Protein AF-A0A520YNJ1-F1 (afdb_monomer_lite)

pLDDT: mean 88.34, std 11.88, range [47.41, 97.19]

Radius of gyration: 13.2 Å; chains: 1; bounding box: 39×31×32 Å

Structure (mmCIF, N/CA/C/O backbone):
data_AF-A0A520YNJ1-F1
#
_entry.id   AF-A0A520YNJ1-F1
#
loop_
_atom_site.group_PDB
_atom_site.id
_atom_site.type_symbol
_atom_site.label_atom_id
_atom_site.label_alt_id
_atom_site.label_comp_id
_atom_site.label_asym_id
_atom_site.label_entity_id
_atom_site.label_seq_id
_atom_site.pdbx_PDB_ins_code
_atom_site.Cartn_x
_atom_site.Cartn_y
_atom_site.Cartn_z
_atom_site.occupancy
_atom_site.B_iso_or_equiv
_atom_site.auth_seq_id
_atom_site.auth_comp_id
_atom_site.auth_asym_id
_atom_site.auth_atom_id
_atom_site.pdbx_PDB_model_num
ATOM 1 N N . MET A 1 1 ? -5.154 -1.155 20.661 1.00 47.41 1 MET A N 1
ATOM 2 C CA . MET A 1 1 ? -5.815 -0.857 19.369 1.00 47.41 1 MET A CA 1
ATOM 3 C C . MET A 1 1 ? -4.843 -0.268 18.347 1.00 47.41 1 MET A C 1
ATOM 5 O O . MET A 1 1 ? -4.757 -0.841 17.275 1.00 47.41 1 MET A O 1
ATOM 9 N N . ALA A 1 2 ? -4.025 0.743 18.684 1.00 60.22 2 ALA A N 1
ATOM 10 C CA . ALA A 1 2 ? -3.046 1.350 17.760 1.00 60.22 2 ALA A CA 1
ATOM 11 C C . ALA A 1 2 ? -2.115 0.353 17.027 1.00 60.22 2 ALA A C 1
ATOM 13 O O . ALA A 1 2 ? -1.912 0.468 15.827 1.00 60.22 2 ALA A O 1
ATOM 14 N N . ASN A 1 3 ? -1.630 -0.681 17.724 1.00 71.25 3 ASN A N 1
ATOM 15 C CA . ASN A 1 3 ? -0.680 -1.653 17.165 1.00 71.25 3 ASN A CA 1
ATOM 16 C C . ASN A 1 3 ? -1.288 -2.565 16.069 1.00 71.25 3 ASN A C 1
ATOM 18 O O . ASN A 1 3 ? -0.561 -3.117 15.251 1.00 71.25 3 ASN A O 1
ATOM 22 N N . HIS A 1 4 ? -2.614 -2.763 16.042 1.00 76.69 4 HIS A N 1
ATOM 23 C CA . HIS A 1 4 ? -3.245 -3.590 15.002 1.00 76.69 4 HIS A CA 1
ATOM 24 C C . HIS A 1 4 ? -3.431 -2.796 13.704 1.00 76.69 4 HIS A C 1
ATOM 26 O O . HIS A 1 4 ? -3.024 -3.264 12.644 1.00 76.69 4 HIS A O 1
ATOM 32 N N . ASP A 1 5 ? -3.954 -1.573 13.812 1.00 81.44 5 ASP A N 1
ATOM 33 C CA . ASP A 1 5 ? -4.118 -0.645 12.687 1.00 81.44 5 ASP A CA 1
ATOM 34 C C . ASP A 1 5 ? -2.779 -0.286 12.043 1.00 81.44 5 ASP A C 1
ATOM 36 O O . ASP A 1 5 ? -2.667 -0.241 10.823 1.00 81.44 5 ASP A O 1
ATOM 40 N N . GLU A 1 6 ? -1.750 -0.059 12.860 1.00 85.25 6 GLU A N 1
ATOM 41 C CA . GLU A 1 6 ? -0.409 0.250 12.375 1.00 85.25 6 GLU A CA 1
ATOM 42 C C . GLU A 1 6 ? 0.169 -0.924 11.573 1.00 85.25 6 GLU A C 1
ATOM 44 O O . GLU A 1 6 ? 0.588 -0.751 10.430 1.00 85.25 6 GLU A O 1
ATOM 49 N N . LYS A 1 7 ? 0.098 -2.151 12.114 1.00 89.00 7 LYS A N 1
ATOM 50 C CA . LYS A 1 7 ? 0.483 -3.372 11.385 1.00 89.00 7 LYS A CA 1
ATOM 51 C C . LYS A 1 7 ? -0.296 -3.543 10.088 1.00 89.00 7 LYS A C 1
ATOM 53 O O . LYS A 1 7 ? 0.282 -3.968 9.090 1.00 89.00 7 LYS A O 1
ATOM 58 N N . LEU A 1 8 ? -1.589 -3.236 10.090 1.00 91.88 8 LEU A N 1
ATOM 59 C CA . LEU A 1 8 ? -2.401 -3.323 8.886 1.00 91.88 8 LEU A CA 1
ATOM 60 C C . LEU A 1 8 ? -1.990 -2.266 7.853 1.00 91.88 8 LEU A C 1
ATOM 62 O O . LEU A 1 8 ? -1.918 -2.588 6.671 1.00 91.88 8 LEU A O 1
ATOM 66 N N . GLY A 1 9 ? -1.642 -1.053 8.291 1.00 92.50 9 GLY A N 1
ATOM 67 C CA . GLY A 1 9 ? -1.090 0.003 7.438 1.00 92.50 9 GLY A CA 1
ATOM 68 C C . GLY A 1 9 ? 0.192 -0.441 6.743 1.00 92.50 9 GLY A C 1
ATOM 69 O O . GLY A 1 9 ? 0.308 -0.330 5.525 1.00 92.50 9 GLY A O 1
ATOM 70 N N . TRP A 1 10 ? 1.110 -1.050 7.495 1.00 92.38 10 TRP A N 1
ATOM 71 C CA . TRP A 1 10 ? 2.337 -1.624 6.944 1.00 92.38 10 TRP A CA 1
ATOM 72 C C . TRP A 1 10 ? 2.064 -2.711 5.900 1.00 92.38 10 TRP A C 1
ATOM 74 O O . TRP A 1 10 ? 2.659 -2.695 4.823 1.00 92.38 10 TRP A O 1
ATOM 84 N N . ARG A 1 11 ? 1.126 -3.623 6.184 1.00 93.88 11 ARG A N 1
ATOM 85 C CA . ARG A 1 11 ? 0.728 -4.674 5.234 1.00 93.88 11 ARG A CA 1
ATOM 86 C C . ARG A 1 11 ? 0.052 -4.106 3.989 1.00 93.88 11 ARG A C 1
ATOM 88 O O . ARG A 1 11 ? 0.237 -4.652 2.908 1.00 93.88 11 ARG A O 1
ATOM 95 N N . LEU A 1 12 ? -0.709 -3.019 4.117 1.00 95.25 12 LEU A N 1
ATOM 96 C CA . LEU A 1 12 ? -1.331 -2.352 2.977 1.00 95.25 12 LEU A CA 1
ATOM 97 C C . LEU A 1 12 ? -0.279 -1.714 2.059 1.00 95.25 12 LEU A C 1
ATOM 99 O O . LEU A 1 12 ? -0.368 -1.867 0.843 1.00 95.25 12 LEU A O 1
ATOM 103 N N . LEU A 1 13 ? 0.733 -1.044 2.621 1.00 95.44 13 LEU A N 1
ATOM 104 C CA . LEU A 1 13 ? 1.837 -0.476 1.837 1.00 95.44 13 LEU A CA 1
ATOM 105 C C . LEU A 1 13 ? 2.626 -1.567 1.101 1.00 95.44 13 LEU A C 1
ATOM 107 O O . LEU A 1 13 ? 2.961 -1.404 -0.071 1.00 95.44 13 LEU A O 1
ATOM 111 N N . GLU A 1 14 ? 2.877 -2.696 1.767 1.00 94.25 14 GLU A N 1
ATOM 112 C CA . GLU A 1 14 ? 3.510 -3.870 1.158 1.00 94.25 14 GLU A CA 1
ATOM 113 C C . GLU A 1 14 ? 2.648 -4.467 0.032 1.00 94.25 14 GLU A C 1
ATOM 115 O O . GLU A 1 14 ? 3.161 -4.737 -1.052 1.00 94.25 14 GLU A O 1
ATOM 120 N N . ALA A 1 15 ? 1.334 -4.597 0.236 1.00 94.56 15 ALA A N 1
ATOM 121 C CA . ALA A 1 15 ? 0.408 -5.083 -0.786 1.00 94.56 15 ALA A CA 1
ATOM 122 C C . ALA A 1 15 ? 0.404 -4.187 -2.034 1.00 94.56 15 ALA A C 1
ATOM 124 O O . ALA A 1 15 ? 0.532 -4.682 -3.152 1.00 94.56 15 ALA A O 1
ATOM 125 N N . LEU A 1 16 ? 0.314 -2.866 -1.851 1.00 95.38 16 LEU A N 1
ATOM 126 C CA . LEU A 1 16 ? 0.383 -1.906 -2.954 1.00 95.38 16 LEU A CA 1
ATOM 127 C C . LEU A 1 16 ? 1.728 -1.963 -3.689 1.00 95.38 16 LEU A C 1
ATOM 129 O O . LEU A 1 16 ? 1.763 -1.830 -4.913 1.00 95.38 16 LEU A O 1
ATOM 133 N N . TYR A 1 17 ? 2.828 -2.166 -2.963 1.00 95.06 17 TYR A N 1
ATOM 134 C CA . TYR A 1 17 ? 4.154 -2.308 -3.557 1.00 95.06 17 TYR A CA 1
ATOM 135 C C . TYR A 1 17 ? 4.254 -3.551 -4.444 1.00 95.06 17 TYR A C 1
ATOM 137 O O . TYR A 1 17 ? 4.695 -3.452 -5.588 1.00 95.06 17 TYR A O 1
ATOM 145 N N . GLU A 1 18 ? 3.820 -4.710 -3.949 1.00 93.25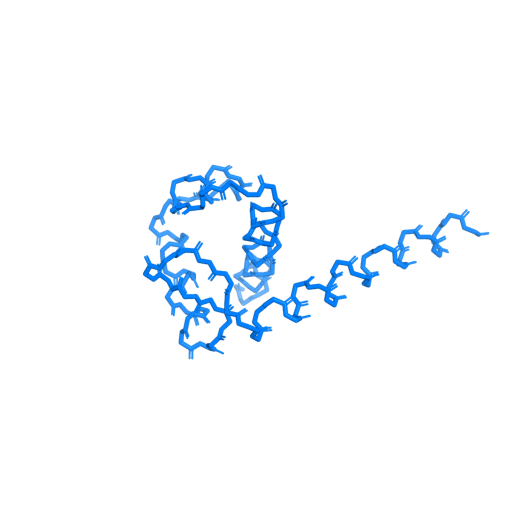 18 GLU A N 1
ATOM 146 C CA . GLU A 1 18 ? 3.866 -5.962 -4.712 1.00 93.25 18 GLU A CA 1
ATOM 147 C C . GLU A 1 18 ? 2.924 -5.928 -5.927 1.00 93.25 18 GLU A C 1
ATOM 149 O O . GLU A 1 18 ? 3.328 -6.330 -7.019 1.00 93.25 18 GLU A O 1
ATOM 154 N N . LEU A 1 19 ? 1.715 -5.364 -5.791 1.00 93.00 19 LEU A N 1
ATOM 155 C CA . LEU A 1 19 ? 0.796 -5.164 -6.922 1.00 93.00 19 LEU A CA 1
ATOM 156 C C . LEU A 1 19 ? 1.399 -4.241 -7.988 1.00 93.00 19 LEU A C 1
ATOM 158 O O . LEU A 1 19 ? 1.364 -4.569 -9.173 1.00 93.00 19 LEU A O 1
ATOM 162 N N . GLY A 1 20 ? 2.017 -3.131 -7.571 1.00 91.62 20 GLY A N 1
ATOM 163 C CA . GLY A 1 20 ? 2.702 -2.215 -8.482 1.00 91.62 20 GLY A CA 1
ATOM 164 C C . GLY A 1 20 ? 3.882 -2.867 -9.209 1.00 91.62 20 GLY A C 1
ATOM 165 O O . GLY A 1 20 ? 4.081 -2.631 -10.396 1.00 91.62 20 GLY A O 1
ATOM 166 N N . ARG A 1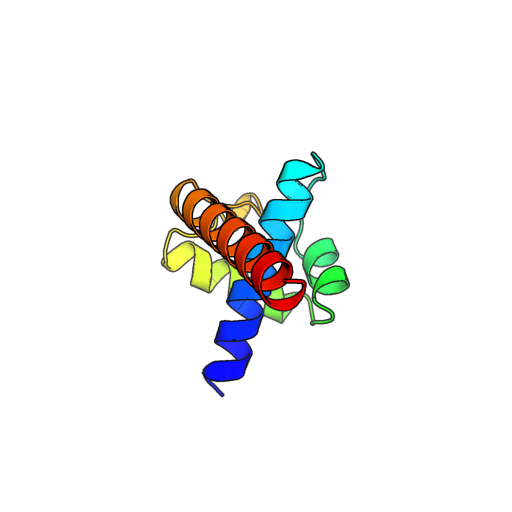 21 ? 4.645 -3.735 -8.533 1.00 90.62 21 ARG A N 1
ATOM 167 C CA . ARG A 1 21 ? 5.745 -4.495 -9.155 1.00 90.62 21 ARG A CA 1
ATOM 168 C C . ARG A 1 21 ? 5.274 -5.554 -10.139 1.00 90.62 21 ARG A C 1
ATOM 170 O O . ARG A 1 21 ? 5.999 -5.855 -11.082 1.00 90.62 21 ARG A O 1
ATOM 177 N N . ALA A 1 22 ? 4.103 -6.128 -9.897 1.00 91.12 22 ALA A N 1
ATOM 178 C CA . ALA A 1 22 ? 3.471 -7.098 -10.779 1.00 91.12 22 ALA A CA 1
ATOM 179 C C . ALA A 1 22 ? 2.682 -6.442 -11.927 1.00 91.12 22 ALA A C 1
ATOM 181 O O . ALA A 1 22 ? 1.973 -7.152 -12.636 1.00 91.12 22 ALA A O 1
ATOM 182 N N . ASP A 1 23 ? 2.752 -5.110 -12.076 1.00 89.50 23 ASP A N 1
ATOM 183 C CA . ASP A 1 23 ? 1.943 -4.321 -13.018 1.00 89.50 23 ASP A CA 1
ATOM 184 C C . ASP A 1 23 ? 0.440 -4.659 -12.938 1.00 89.50 23 ASP A C 1
ATOM 186 O O . ASP A 1 23 ? -0.304 -4.673 -13.916 1.00 89.50 23 ASP A O 1
ATOM 190 N N . THR A 1 24 ? -0.016 -5.002 -11.731 1.00 89.94 24 THR A N 1
ATOM 191 C CA . THR A 1 24 ? -1.394 -5.400 -11.473 1.00 89.94 24 THR A CA 1
ATOM 192 C C . THR A 1 24 ? -2.161 -4.198 -10.958 1.00 89.94 24 THR A C 1
ATOM 194 O O . THR A 1 24 ? -1.765 -3.550 -9.987 1.00 89.94 24 THR A O 1
ATOM 197 N N . LYS A 1 25 ? -3.298 -3.905 -11.592 1.00 88.44 25 LYS A N 1
ATOM 198 C CA . LYS A 1 25 ? -4.172 -2.819 -11.157 1.00 88.44 25 LYS A CA 1
ATOM 199 C C . LYS A 1 25 ? -4.679 -3.097 -9.740 1.00 88.44 25 LYS A C 1
ATOM 201 O O . LYS A 1 25 ? -5.395 -4.069 -9.512 1.00 88.44 25 LYS A O 1
ATOM 206 N N . ALA A 1 26 ? -4.328 -2.218 -8.809 1.00 91.12 26 ALA A N 1
ATOM 207 C CA . ALA A 1 26 ? -4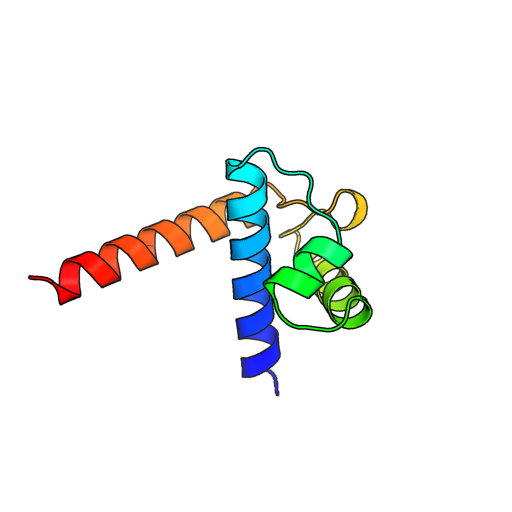.845 -2.253 -7.454 1.00 91.12 26 ALA A CA 1
ATOM 208 C C . ALA A 1 26 ? -6.193 -1.523 -7.370 1.00 91.12 26 ALA A C 1
ATOM 210 O O . ALA A 1 26 ? -6.391 -0.459 -7.958 1.00 91.12 26 ALA A O 1
ATOM 211 N N . ASP A 1 27 ? -7.109 -2.086 -6.591 1.00 94.31 27 ASP A N 1
ATOM 212 C CA . ASP A 1 27 ? -8.332 -1.437 -6.130 1.00 94.31 27 ASP A CA 1
ATOM 213 C C . ASP A 1 27 ? -8.655 -1.897 -4.697 1.00 94.31 27 ASP A C 1
ATOM 215 O O . ASP A 1 27 ? -7.988 -2.769 -4.130 1.00 94.31 27 ASP A O 1
ATOM 219 N N . ALA A 1 28 ? -9.668 -1.283 -4.086 1.00 92.94 28 ALA A N 1
ATOM 220 C CA . ALA A 1 28 ? -10.025 -1.569 -2.701 1.00 92.94 28 ALA A CA 1
ATOM 221 C C . ALA A 1 28 ? -10.546 -3.004 -2.483 1.00 92.94 28 ALA A C 1
ATOM 223 O O . ALA A 1 28 ? -10.402 -3.521 -1.376 1.00 92.94 28 ALA A O 1
ATOM 224 N N . ASP A 1 29 ? -11.135 -3.650 -3.495 1.00 95.00 29 ASP A N 1
ATOM 225 C CA . ASP A 1 29 ? -11.642 -5.026 -3.393 1.00 95.00 29 ASP A CA 1
ATOM 226 C C . ASP A 1 29 ? -10.491 -6.044 -3.449 1.00 95.00 29 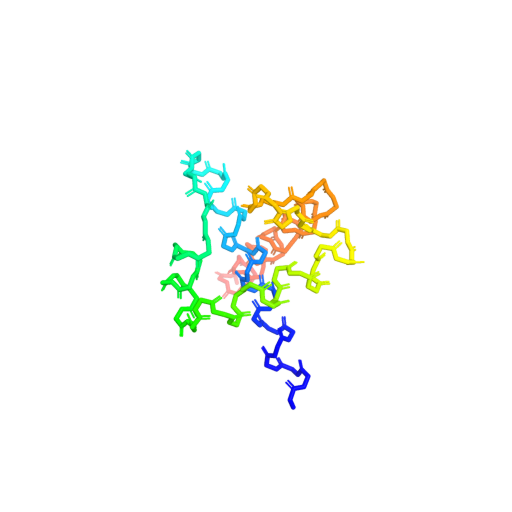ASP A C 1
ATOM 228 O O . ASP A 1 29 ? -10.440 -6.983 -2.645 1.00 95.00 29 ASP A O 1
ATOM 232 N N . VAL A 1 30 ? -9.514 -5.820 -4.333 1.00 94.69 30 VAL A N 1
ATOM 233 C CA . VAL A 1 30 ? -8.278 -6.612 -4.412 1.00 94.69 30 VAL A CA 1
ATOM 234 C C . VAL A 1 30 ? -7.505 -6.519 -3.098 1.00 94.69 30 VAL A C 1
ATOM 236 O O . VAL A 1 30 ? -7.130 -7.542 -2.521 1.00 94.69 30 VAL A O 1
ATOM 239 N N . LEU A 1 31 ? -7.323 -5.303 -2.575 1.00 94.94 31 LEU A N 1
ATOM 240 C CA . LEU A 1 31 ? -6.636 -5.081 -1.302 1.00 94.94 31 LEU A CA 1
ATOM 241 C C . LEU A 1 31 ? -7.382 -5.713 -0.121 1.00 94.94 31 LEU A C 1
ATOM 243 O O . LEU A 1 31 ? -6.750 -6.328 0.734 1.00 94.94 31 LEU A O 1
ATOM 247 N N . ALA A 1 32 ? -8.713 -5.609 -0.077 1.00 95.50 32 ALA A N 1
ATOM 248 C CA . ALA A 1 32 ? -9.537 -6.251 0.949 1.00 95.50 32 ALA A CA 1
ATOM 249 C C . ALA A 1 32 ? -9.335 -7.770 0.967 1.00 95.50 32 ALA A C 1
ATOM 251 O O . ALA A 1 32 ? -9.121 -8.363 2.026 1.00 95.50 32 ALA A O 1
ATOM 252 N N . THR A 1 33 ? -9.319 -8.378 -0.220 1.00 94.06 33 THR A N 1
ATOM 253 C CA . THR A 1 33 ? -9.089 -9.814 -0.398 1.00 94.06 33 THR A CA 1
ATOM 254 C C . THR A 1 33 ? -7.692 -10.219 0.072 1.00 94.06 33 THR A C 1
ATOM 256 O O . THR A 1 33 ? -7.554 -11.159 0.850 1.00 94.06 33 THR A O 1
ATOM 259 N N . TRP A 1 34 ? -6.652 -9.492 -0.344 1.00 92.50 34 TRP A N 1
ATOM 260 C CA . TRP A 1 34 ? -5.267 -9.779 0.048 1.00 92.50 34 TRP A CA 1
ATOM 261 C C . TRP A 1 34 ? -5.002 -9.587 1.543 1.00 92.50 34 TRP A C 1
ATOM 263 O O . TRP A 1 34 ? -4.252 -10.353 2.149 1.00 92.50 34 TRP A O 1
ATOM 273 N N . LEU A 1 35 ? -5.604 -8.563 2.146 1.00 92.31 35 LEU A N 1
ATOM 274 C CA . LEU A 1 35 ? -5.406 -8.239 3.557 1.00 92.31 35 LEU A CA 1
ATOM 275 C C . LEU A 1 35 ? -6.324 -9.048 4.483 1.00 92.31 35 LEU A C 1
ATOM 277 O O . LEU A 1 35 ? -6.064 -9.097 5.686 1.00 92.31 35 LEU A O 1
ATOM 281 N N . GLY A 1 36 ? -7.361 -9.696 3.944 1.00 94.31 36 GLY A N 1
ATOM 282 C CA . GLY A 1 36 ? -8.358 -10.433 4.721 1.00 94.31 36 GLY A CA 1
ATOM 283 C C . GLY A 1 36 ? -9.229 -9.519 5.585 1.00 94.31 36 GLY A C 1
ATOM 284 O O . GLY A 1 36 ? -9.605 -9.896 6.694 1.00 94.31 36 GLY A O 1
ATOM 285 N N . VAL A 1 37 ? -9.513 -8.303 5.111 1.00 94.56 37 VAL A N 1
ATOM 286 C CA . VAL A 1 37 ? -10.280 -7.280 5.842 1.00 94.56 37 VAL A CA 1
ATOM 287 C C . VAL A 1 37 ? -11.404 -6.718 4.981 1.00 94.56 37 VAL A C 1
ATOM 289 O O . VAL A 1 37 ? -11.372 -6.803 3.758 1.00 94.56 37 VAL A O 1
ATOM 292 N N . ALA A 1 38 ? -12.420 -6.129 5.609 1.00 95.62 38 ALA A N 1
ATOM 293 C CA . ALA A 1 38 ? -13.554 -5.571 4.881 1.00 95.62 38 ALA A CA 1
ATOM 294 C C . ALA A 1 38 ? -13.144 -4.343 4.045 1.00 95.62 38 ALA A C 1
ATOM 296 O O . ALA A 1 38 ? -12.411 -3.474 4.521 1.00 95.62 38 ALA A O 1
ATOM 297 N N . LYS A 1 39 ? -13.695 -4.219 2.831 1.00 95.81 39 LYS A N 1
ATOM 298 C CA . LYS A 1 39 ? -13.452 -3.088 1.918 1.00 95.81 39 LYS A CA 1
ATOM 299 C C . LYS A 1 39 ? -13.595 -1.701 2.570 1.00 95.81 39 LYS A C 1
ATOM 301 O O . LYS A 1 39 ? -12.692 -0.891 2.372 1.00 95.81 39 LYS A O 1
ATOM 306 N N . PRO A 1 40 ? -14.634 -1.400 3.380 1.00 95.69 40 PRO A N 1
ATOM 307 C CA . PRO A 1 40 ? -14.740 -0.088 4.027 1.00 95.69 40 PRO A CA 1
ATOM 308 C C . PRO A 1 40 ? -13.560 0.211 4.959 1.00 95.69 40 PRO A C 1
ATOM 310 O O . PRO A 1 40 ? -13.128 1.354 5.077 1.00 95.69 40 PRO A O 1
ATOM 313 N N . HIS A 1 41 ? -13.000 -0.824 5.589 1.00 94.31 41 HIS A N 1
ATOM 314 C CA . HIS A 1 41 ? -11.832 -0.682 6.447 1.00 94.31 41 HIS A CA 1
ATOM 315 C C . HIS A 1 41 ? -10.572 -0.368 5.629 1.00 94.31 41 HIS A C 1
ATOM 317 O O . HIS A 1 41 ? -9.793 0.494 6.020 1.00 94.31 41 HIS A O 1
ATOM 323 N N . VAL A 1 42 ? -10.405 -0.999 4.459 1.00 95.56 42 VAL A N 1
ATOM 324 C CA . VAL A 1 42 ? -9.334 -0.654 3.506 1.00 95.56 42 VAL A CA 1
ATOM 325 C C . VAL A 1 42 ? -9.467 0.790 3.034 1.00 95.56 42 VAL A C 1
ATOM 327 O O . VAL A 1 42 ? -8.480 1.514 3.023 1.00 95.56 42 VAL A O 1
ATOM 330 N N . GLN A 1 43 ? -10.677 1.226 2.675 1.00 95.75 43 GLN A N 1
ATOM 331 C CA . GLN A 1 43 ? -10.930 2.597 2.220 1.00 95.75 43 GLN A CA 1
ATOM 332 C C . GLN A 1 43 ? -10.573 3.630 3.294 1.00 95.75 43 GLN A C 1
ATOM 334 O O . GLN A 1 43 ? -9.918 4.627 2.992 1.00 95.75 43 GLN A O 1
ATOM 339 N N . GLU A 1 44 ? -10.936 3.372 4.552 1.00 95.31 44 GLU A N 1
ATOM 340 C CA . GLU A 1 44 ? -10.547 4.242 5.662 1.00 95.31 44 GLU A CA 1
ATOM 341 C C . GLU A 1 44 ? -9.026 4.269 5.861 1.00 95.31 44 GLU A C 1
ATOM 343 O O . GLU A 1 44 ? -8.439 5.335 6.051 1.00 95.31 44 GLU A O 1
ATOM 348 N N . LEU A 1 45 ? -8.366 3.111 5.770 1.00 94.88 45 LEU A N 1
ATOM 349 C CA . LEU A 1 45 ? -6.913 3.015 5.892 1.00 94.88 45 LEU A CA 1
ATOM 350 C C . LEU A 1 45 ? -6.195 3.776 4.767 1.00 94.88 45 LEU A C 1
ATOM 352 O O . LEU A 1 45 ? -5.265 4.534 5.037 1.00 94.88 45 LEU A O 1
ATOM 356 N N . MET A 1 46 ? -6.660 3.617 3.523 1.00 96.06 46 MET A N 1
ATOM 357 C CA . MET A 1 46 ? -6.164 4.340 2.349 1.00 96.06 46 MET A CA 1
ATOM 358 C C . MET A 1 46 ? -6.281 5.848 2.556 1.00 96.06 46 MET A C 1
ATOM 360 O O . MET A 1 46 ? -5.299 6.559 2.379 1.00 96.06 46 MET A O 1
ATOM 364 N N . ARG A 1 47 ? -7.438 6.336 3.020 1.00 96.50 47 ARG A N 1
ATOM 365 C CA . ARG A 1 47 ? -7.655 7.763 3.294 1.00 96.50 47 ARG A CA 1
ATOM 366 C C . ARG A 1 47 ? -6.700 8.302 4.363 1.00 96.50 47 ARG A C 1
ATOM 368 O O . ARG A 1 47 ? -6.164 9.398 4.222 1.00 96.50 47 ARG A O 1
ATOM 375 N N . ARG A 1 48 ? -6.464 7.536 5.433 1.00 95.31 48 ARG A N 1
ATOM 376 C CA . ARG A 1 48 ? -5.531 7.920 6.507 1.00 95.31 48 ARG A CA 1
ATOM 377 C C . ARG A 1 48 ? -4.082 7.976 6.025 1.00 95.31 48 ARG A C 1
ATOM 379 O O . ARG A 1 48 ? -3.350 8.865 6.449 1.00 95.31 48 ARG A O 1
ATOM 386 N N . LEU A 1 49 ? -3.666 7.034 5.181 1.00 95.50 49 LEU A N 1
ATOM 387 C CA . LEU A 1 49 ? -2.315 6.997 4.615 1.00 95.50 49 LEU A CA 1
ATOM 388 C C . LEU A 1 49 ? -2.114 8.065 3.530 1.00 95.50 49 LEU A C 1
ATOM 390 O O . LEU A 1 49 ? -1.009 8.585 3.388 1.00 95.50 49 LEU A O 1
ATOM 394 N N . ASP A 1 50 ? -3.171 8.425 2.802 1.00 96.88 50 ASP A N 1
ATOM 395 C CA . ASP A 1 50 ? -3.167 9.515 1.819 1.00 96.88 50 ASP A CA 1
ATOM 396 C C . ASP A 1 50 ? -2.981 10.867 2.515 1.00 96.88 50 ASP A C 1
ATOM 398 O O . ASP A 1 50 ? -2.091 11.639 2.174 1.00 96.88 50 ASP A O 1
ATOM 402 N N . ALA A 1 51 ? -3.688 11.084 3.630 1.00 96.75 51 ALA A N 1
ATOM 403 C CA . ALA A 1 51 ? -3.469 12.245 4.495 1.00 96.75 51 ALA A CA 1
ATOM 404 C C . ALA A 1 51 ? -2.032 12.339 5.058 1.00 96.75 51 ALA A C 1
ATOM 406 O O . ALA A 1 51 ? -1.600 13.417 5.461 1.00 96.75 51 ALA A O 1
ATOM 407 N N . GLN A 1 52 ? -1.287 11.230 5.089 1.00 94.81 52 GLN A N 1
ATOM 408 C CA . GLN A 1 52 ? 0.131 11.183 5.475 1.00 94.81 52 GLN A CA 1
ATOM 409 C C . GLN A 1 52 ? 1.085 11.294 4.275 1.00 94.81 52 GLN A C 1
ATOM 411 O O . GLN A 1 52 ? 2.299 11.268 4.457 1.00 94.81 52 GLN A O 1
ATOM 416 N N . GLY A 1 53 ? 0.559 11.391 3.053 1.00 96.69 53 GLY A N 1
ATOM 417 C CA . GLY A 1 53 ? 1.334 11.468 1.819 1.00 96.69 53 GLY A CA 1
ATOM 418 C C . GLY A 1 53 ? 1.974 10.149 1.395 1.00 96.69 53 GLY A C 1
ATOM 419 O O . GLY A 1 53 ? 2.879 10.168 0.564 1.00 96.69 53 GLY A O 1
ATOM 420 N N . LEU A 1 54 ? 1.547 9.002 1.936 1.00 96.88 54 LEU A N 1
ATOM 421 C CA . LEU A 1 54 ? 2.140 7.687 1.648 1.00 96.88 54 LEU A CA 1
ATOM 422 C C . LEU A 1 54 ? 1.455 6.962 0.481 1.00 96.88 54 LEU A C 1
ATOM 424 O O . LEU A 1 54 ? 2.082 6.164 -0.216 1.00 96.88 54 LEU A O 1
ATOM 428 N N . VAL A 1 55 ? 0.182 7.245 0.231 1.00 97.19 55 VAL A N 1
ATOM 429 C CA . VAL A 1 55 ? -0.583 6.663 -0.879 1.00 97.19 55 VAL A CA 1
ATOM 430 C C . VAL A 1 55 ? -1.338 7.755 -1.624 1.00 97.19 55 VAL A C 1
ATOM 432 O O . VAL A 1 55 ? -1.494 8.854 -1.118 1.00 97.19 55 VAL A O 1
ATOM 435 N N . ASP A 1 56 ? -1.789 7.435 -2.826 1.00 96.00 56 ASP A N 1
ATOM 436 C CA . ASP A 1 56 ? -2.760 8.193 -3.612 1.00 96.00 56 ASP A CA 1
ATOM 437 C C . ASP A 1 56 ? -4.050 7.362 -3.582 1.00 96.00 56 ASP A C 1
ATOM 439 O O . ASP A 1 56 ? -4.121 6.302 -4.222 1.00 96.00 56 ASP A O 1
ATOM 443 N N . ALA A 1 57 ? -5.018 7.756 -2.742 1.00 94.75 57 ALA A N 1
ATOM 444 C CA . ALA A 1 57 ? -6.202 6.933 -2.491 1.00 94.75 57 ALA A CA 1
ATOM 445 C C . ALA A 1 57 ? -7.143 6.878 -3.694 1.00 94.75 57 ALA A C 1
ATOM 447 O O . ALA A 1 57 ? -7.751 5.834 -3.936 1.00 94.75 57 ALA A O 1
ATOM 448 N N . GLU A 1 58 ? -7.217 7.952 -4.482 1.00 92.88 58 GLU A N 1
ATOM 449 C CA . GLU A 1 58 ? -8.028 7.995 -5.701 1.00 92.88 58 GLU A CA 1
ATOM 450 C C . GLU A 1 58 ? -7.525 7.001 -6.749 1.00 92.88 58 GLU A C 1
ATOM 452 O O . GLU A 1 58 ? -8.317 6.330 -7.413 1.00 92.88 58 GLU A O 1
ATOM 457 N N . ARG A 1 59 ? -6.200 6.879 -6.889 1.00 93.00 59 ARG A N 1
ATOM 458 C CA . ARG A 1 59 ? -5.578 5.973 -7.864 1.00 93.00 59 ARG A CA 1
ATOM 459 C C . ARG A 1 59 ? -5.164 4.627 -7.282 1.00 93.00 59 ARG A C 1
ATOM 461 O O . ARG A 1 59 ? -4.583 3.827 -8.010 1.00 93.00 59 ARG A O 1
ATOM 468 N N . CYS A 1 60 ? -5.453 4.382 -6.004 1.00 94.38 60 CYS A N 1
ATOM 469 C CA . CYS A 1 60 ? -5.128 3.155 -5.282 1.00 94.38 60 CYS A CA 1
ATOM 470 C C . CYS A 1 60 ? -3.664 2.713 -5.477 1.00 94.38 60 CYS A C 1
ATOM 472 O O . CYS A 1 60 ? -3.380 1.590 -5.885 1.00 94.38 60 CYS A O 1
ATOM 474 N N . ARG A 1 61 ? -2.709 3.618 -5.240 1.00 94.94 61 ARG A N 1
ATOM 475 C CA . ARG A 1 61 ? -1.275 3.357 -5.469 1.00 94.94 61 ARG A CA 1
ATOM 476 C C . ARG A 1 61 ? -0.398 4.032 -4.425 1.00 94.94 61 ARG A C 1
ATOM 478 O O . ARG A 1 61 ? -0.841 4.938 -3.727 1.00 94.94 61 ARG A O 1
ATOM 485 N N . LEU A 1 62 ? 0.866 3.626 -4.352 1.00 96.69 62 LEU A N 1
ATOM 486 C CA . LEU A 1 62 ? 1.857 4.318 -3.528 1.00 96.69 62 LEU A CA 1
ATOM 487 C C . LEU A 1 62 ? 2.172 5.702 -4.103 1.00 96.69 62 LEU A C 1
ATOM 489 O O . LEU A 1 62 ? 2.289 5.874 -5.320 1.00 96.69 62 LEU A O 1
ATOM 493 N N . SER A 1 63 ? 2.370 6.671 -3.213 1.00 96.81 63 SER A N 1
ATOM 494 C CA . SER A 1 63 ? 3.064 7.909 -3.560 1.00 96.81 63 SER A CA 1
ATOM 495 C C . SER A 1 63 ? 4.570 7.640 -3.704 1.00 96.81 63 SER A C 1
ATOM 497 O O . SER A 1 63 ? 5.061 6.560 -3.367 1.00 96.81 63 SER A O 1
ATOM 499 N N . MET A 1 64 ? 5.346 8.642 -4.127 1.00 96.06 64 MET A N 1
ATOM 500 C CA . MET A 1 64 ? 6.811 8.530 -4.113 1.00 96.06 64 MET A CA 1
ATOM 501 C C . MET A 1 64 ? 7.363 8.254 -2.706 1.00 96.06 64 MET A C 1
ATOM 503 O O . MET A 1 64 ? 8.257 7.425 -2.548 1.00 96.06 64 MET A O 1
ATOM 507 N N . GLN A 1 65 ? 6.819 8.911 -1.677 1.00 95.62 65 GLN A N 1
ATOM 508 C CA . GLN A 1 65 ? 7.256 8.711 -0.292 1.00 95.62 65 GLN A CA 1
ATOM 509 C C . GLN A 1 65 ? 6.888 7.309 0.207 1.00 95.62 65 GLN A C 1
ATOM 511 O O . GLN A 1 65 ? 7.730 6.623 0.788 1.00 95.62 65 GLN A O 1
ATOM 516 N N . GLY A 1 66 ? 5.667 6.847 -0.084 1.00 96.00 66 GLY A N 1
ATOM 517 C CA . GLY A 1 66 ? 5.243 5.488 0.249 1.00 96.00 66 GLY A CA 1
ATOM 518 C C . GLY A 1 66 ? 6.052 4.416 -0.472 1.00 96.00 66 GLY A C 1
ATOM 519 O O . GLY A 1 66 ? 6.371 3.394 0.127 1.00 96.00 66 GLY A O 1
ATOM 520 N N . LEU A 1 67 ? 6.451 4.661 -1.723 1.00 94.75 67 LEU A N 1
ATOM 521 C CA . LEU A 1 67 ? 7.313 3.757 -2.480 1.00 94.75 67 LEU A CA 1
ATOM 522 C C . LEU A 1 67 ? 8.691 3.613 -1.829 1.00 94.75 67 LEU A C 1
ATOM 524 O O . LEU A 1 67 ? 9.146 2.492 -1.612 1.00 94.75 67 LEU A O 1
ATOM 528 N N . VAL A 1 68 ? 9.342 4.725 -1.475 1.00 94.56 68 VAL A N 1
ATOM 529 C CA . VAL A 1 68 ? 10.646 4.698 -0.787 1.00 94.56 68 VAL A CA 1
ATOM 530 C C . VAL A 1 68 ? 10.551 3.937 0.537 1.00 94.56 68 VAL A C 1
ATOM 532 O O . VAL A 1 68 ? 11.417 3.112 0.848 1.00 94.56 68 VAL A O 1
ATOM 535 N N . LEU A 1 69 ? 9.482 4.173 1.299 1.00 93.50 69 LEU A N 1
ATOM 536 C CA . LEU A 1 69 ? 9.226 3.479 2.555 1.00 93.50 69 LEU A CA 1
ATOM 537 C C . LEU A 1 69 ? 9.039 1.969 2.339 1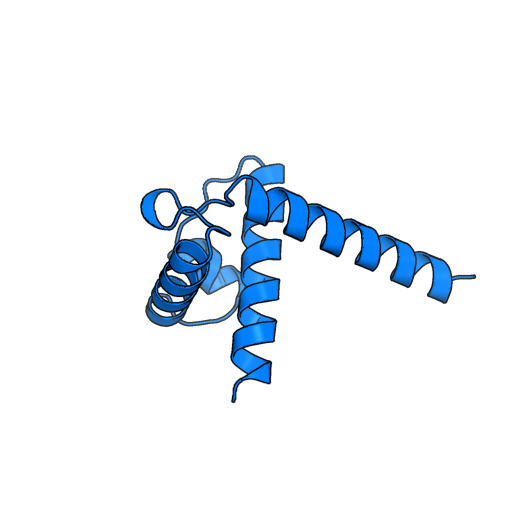.00 93.50 69 LEU A C 1
ATOM 539 O O . LEU A 1 69 ? 9.731 1.171 2.972 1.00 93.50 69 LEU A O 1
ATOM 543 N N . ALA A 1 70 ? 8.177 1.571 1.400 1.00 92.94 70 ALA A N 1
ATOM 544 C CA . ALA A 1 70 ? 7.905 0.168 1.095 1.00 92.94 70 ALA A CA 1
ATOM 545 C C . ALA A 1 70 ? 9.152 -0.581 0.587 1.00 92.94 70 ALA A C 1
ATOM 547 O O . ALA A 1 70 ? 9.422 -1.703 1.020 1.00 92.94 70 ALA A O 1
ATOM 548 N N . VAL A 1 71 ? 9.971 0.054 -0.262 1.00 91.12 71 VAL A N 1
ATOM 549 C CA . VAL A 1 71 ? 11.260 -0.500 -0.714 1.00 91.12 71 VAL A CA 1
ATOM 550 C C . VAL A 1 71 ? 12.202 -0.726 0.469 1.00 91.12 71 VAL A C 1
ATOM 552 O O . VAL A 1 71 ? 12.809 -1.795 0.581 1.00 91.12 71 VAL A O 1
ATOM 555 N N . SER A 1 72 ? 12.301 0.249 1.376 1.00 89.69 72 SER A N 1
ATOM 556 C CA . SER A 1 72 ? 13.160 0.161 2.563 1.00 89.69 72 SER A CA 1
ATOM 557 C C . SER A 1 72 ? 12.728 -0.982 3.485 1.00 89.69 72 SER A C 1
ATOM 559 O O . SER A 1 72 ? 13.564 -1.761 3.948 1.00 89.69 72 SER A O 1
ATOM 561 N N . MET A 1 73 ? 11.417 -1.147 3.688 1.00 86.50 73 MET A N 1
ATOM 562 C CA . MET A 1 73 ? 10.852 -2.263 4.451 1.00 86.50 73 MET A CA 1
ATOM 563 C C . MET A 1 73 ? 11.162 -3.613 3.801 1.00 86.50 73 MET A C 1
ATOM 565 O O . MET A 1 73 ? 11.616 -4.535 4.478 1.00 86.50 73 MET A O 1
ATOM 569 N N . HIS A 1 74 ? 10.960 -3.733 2.488 1.00 82.88 74 HIS A N 1
ATOM 570 C CA . HIS A 1 74 ? 11.222 -4.969 1.754 1.00 82.88 74 HIS A CA 1
ATOM 571 C C . HIS A 1 74 ? 12.715 -5.349 1.787 1.00 82.88 74 HIS A C 1
ATOM 573 O O . HIS A 1 74 ? 13.065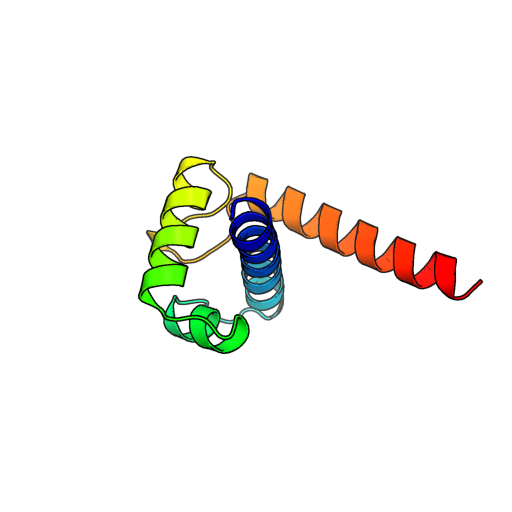 -6.522 1.945 1.00 82.88 74 HIS A O 1
ATOM 579 N N . GLY A 1 75 ? 13.611 -4.360 1.701 1.00 79.06 75 GLY A N 1
ATOM 580 C CA . GLY A 1 75 ? 15.052 -4.545 1.885 1.00 79.06 75 GLY A CA 1
ATOM 581 C C . GLY A 1 75 ? 15.409 -5.035 3.293 1.00 79.06 75 GLY A C 1
ATOM 582 O O . GLY A 1 75 ? 16.113 -6.037 3.436 1.00 79.06 75 GLY A O 1
ATOM 583 N N . ALA A 1 76 ? 14.866 -4.395 4.333 1.00 74.62 76 ALA A N 1
ATOM 584 C CA . ALA A 1 76 ? 15.080 -4.792 5.726 1.00 74.62 76 ALA A CA 1
ATOM 585 C C . ALA A 1 76 ? 14.589 -6.223 6.011 1.00 74.62 76 ALA A C 1
ATOM 587 O O . ALA A 1 76 ? 15.278 -6.999 6.678 1.00 74.62 76 ALA A O 1
ATOM 588 N N . GLN A 1 77 ? 13.439 -6.616 5.452 1.00 73.50 77 GLN A N 1
ATOM 589 C CA . GLN A 1 77 ? 12.933 -7.985 5.564 1.00 73.50 77 GLN A CA 1
ATOM 590 C C . GLN A 1 77 ? 13.877 -9.013 4.924 1.00 73.50 77 GLN A C 1
ATOM 592 O O . GLN A 1 77 ? 14.117 -10.070 5.511 1.00 73.50 77 GLN A O 1
ATOM 597 N N . LYS A 1 78 ? 14.429 -8.723 3.737 1.00 71.19 78 LYS A N 1
ATOM 598 C CA . LYS A 1 78 ? 15.394 -9.614 3.068 1.00 71.19 78 LYS A CA 1
ATOM 599 C C . LYS A 1 78 ? 16.665 -9.794 3.893 1.00 71.19 78 LYS A C 1
ATOM 601 O O . LYS A 1 78 ? 17.088 -10.930 4.096 1.00 71.19 78 LYS A O 1
ATOM 606 N N . LEU A 1 79 ? 17.219 -8.700 4.415 1.00 57.50 79 LEU A N 1
ATOM 607 C CA . LEU A 1 79 ? 18.410 -8.730 5.269 1.00 57.50 79 LEU A CA 1
ATOM 608 C C . LEU A 1 79 ? 18.169 -9.537 6.551 1.00 57.50 79 LEU A C 1
ATOM 610 O O . LEU A 1 79 ? 18.983 -10.384 6.906 1.00 57.50 79 LEU A O 1
ATOM 614 N N . SER A 1 80 ? 17.019 -9.346 7.206 1.00 67.75 80 SER A N 1
ATOM 615 C CA . SER A 1 80 ? 16.649 -10.106 8.407 1.00 67.75 80 SER A CA 1
ATOM 616 C C . SER A 1 80 ? 16.499 -11.612 8.150 1.00 67.75 80 SER A C 1
ATOM 618 O O . SER A 1 80 ? 16.813 -12.419 9.022 1.00 67.75 80 SER A O 1
ATOM 620 N N . ARG A 1 81 ? 16.021 -12.022 6.968 1.00 68.38 81 ARG A N 1
ATOM 621 C CA . ARG A 1 81 ? 15.928 -13.448 6.610 1.00 68.38 81 ARG A CA 1
ATOM 622 C C . ARG A 1 81 ? 17.304 -14.060 6.354 1.00 68.38 81 ARG A C 1
ATOM 624 O O . ARG A 1 81 ? 17.535 -15.189 6.768 1.00 68.38 81 ARG A O 1
ATOM 631 N N . GLN A 1 82 ? 18.207 -13.320 5.711 1.00 67.31 82 GLN A N 1
ATOM 632 C CA . GLN A 1 82 ? 19.573 -13.780 5.442 1.00 67.31 82 GLN A CA 1
ATOM 633 C C . GLN A 1 82 ? 20.394 -13.932 6.727 1.00 67.31 82 GLN A C 1
ATOM 635 O O . GLN A 1 82 ? 21.087 -14.929 6.882 1.00 67.31 82 GLN A O 1
ATOM 640 N N . SER A 1 83 ? 20.267 -13.003 7.678 1.00 60.38 83 SER A N 1
ATOM 641 C CA . SER A 1 83 ? 21.000 -13.074 8.949 1.00 60.38 83 SER A CA 1
ATOM 642 C C . SER A 1 83 ? 20.528 -14.185 9.890 1.00 60.38 83 SER A C 1
ATOM 644 O O . SER A 1 83 ? 21.276 -14.582 10.771 1.00 60.38 83 SER A O 1
ATOM 646 N N . ARG A 1 84 ? 19.304 -14.702 9.722 1.00 61.19 84 ARG A N 1
ATOM 647 C CA . ARG A 1 84 ? 18.792 -15.857 10.488 1.00 61.19 84 ARG A CA 1
ATOM 648 C C . ARG A 1 84 ? 19.171 -17.208 9.877 1.00 61.19 84 ARG A C 1
ATOM 650 O O . ARG A 1 84 ? 18.912 -18.231 10.500 1.00 61.19 84 ARG A O 1
ATOM 657 N N . ALA A 1 85 ? 19.707 -17.206 8.658 1.00 60.06 85 ALA A N 1
ATOM 658 C CA . ALA A 1 85 ? 20.121 -18.402 7.929 1.00 60.06 85 ALA A CA 1
ATOM 659 C C . ALA A 1 85 ? 21.650 -18.619 7.937 1.00 60.06 85 ALA A C 1
ATOM 661 O O . ALA A 1 85 ? 22.108 -19.603 7.359 1.00 60.06 85 ALA A O 1
ATOM 662 N N . ALA A 1 86 ? 22.408 -17.707 8.557 1.00 51.97 86 ALA A N 1
ATOM 663 C CA . ALA A 1 86 ? 23.856 -17.772 8.768 1.00 51.97 86 ALA A CA 1
ATOM 664 C C . ALA A 1 86 ? 24.163 -18.137 10.226 1.00 51.97 86 ALA A C 1
ATOM 666 O O . ALA A 1 86 ? 25.175 -18.836 10.443 1.00 51.97 86 ALA A O 1
#

Secondary structure (DSSP, 8-state):
-HHHHHHHHHHHHHHHHHHHHTTPPP-HHHHHHHHTS-HHHHHHHHHHHHTTTSEETTTTEE-HHHHHHHHHHHHHHHHHHHHT--

Sequence (86 aa):
MANHDEKLGWRLLEALYELGRADTKADADVLATWLGVAKPHVQELMRRLDAQGLVDAERCRLSMQGLVLAVSMHGAQKLSRQSRAA

Foldseek 3Di:
DVVVLVVLLLVLLLVQLVCVVVVHQDDLVVSCVVSVHDSVSSLVSQVVVVVVQQADSVRSHGGPNSNVVNVVVVVVVVVVVVVVVD